Protein AF-A0A9W9PVZ8-F1 (afdb_monomer_lite)

Structure (mmCIF, N/CA/C/O backbone):
data_AF-A0A9W9PVZ8-F1
#
_entry.id   AF-A0A9W9PVZ8-F1
#
loop_
_atom_site.group_PDB
_atom_site.id
_atom_site.type_symbol
_atom_site.label_atom_id
_atom_site.label_alt_id
_atom_site.label_comp_id
_atom_site.label_asym_id
_atom_site.label_entity_id
_atom_site.label_seq_id
_atom_site.pdbx_PDB_ins_code
_atom_site.Cartn_x
_atom_site.Cartn_y
_atom_site.Cartn_z
_atom_site.occupancy
_atom_site.B_iso_or_equiv
_atom_site.auth_seq_id
_atom_site.auth_comp_id
_atom_site.auth_asym_id
_atom_site.auth_atom_id
_atom_site.pdbx_PDB_model_num
ATOM 1 N N . MET A 1 1 ? 0.966 20.798 -12.347 1.00 34.84 1 MET A N 1
ATOM 2 C CA . MET A 1 1 ? -0.236 19.953 -12.199 1.00 34.84 1 MET A CA 1
ATOM 3 C C . MET A 1 1 ? -0.273 19.001 -13.381 1.00 34.84 1 MET A C 1
ATOM 5 O O . MET A 1 1 ? -0.531 19.452 -14.487 1.00 34.84 1 MET A O 1
ATOM 9 N N . SER A 1 2 ? 0.099 17.735 -13.202 1.00 39.06 2 SER A N 1
ATOM 10 C CA . SER A 1 2 ? -0.026 16.726 -14.259 1.00 39.06 2 SER A CA 1
ATOM 11 C C . SER A 1 2 ? -1.496 16.311 -14.361 1.00 39.06 2 SER A C 1
ATOM 13 O O . SER A 1 2 ? -2.080 15.877 -13.370 1.00 39.06 2 SER A O 1
ATOM 15 N N . SER A 1 3 ? -2.125 16.485 -15.528 1.00 38.88 3 SER A N 1
ATOM 16 C CA . SER A 1 3 ? -3.499 16.024 -15.740 1.00 38.88 3 SER A CA 1
ATOM 17 C C . SER A 1 3 ? -3.505 14.497 -15.816 1.00 38.88 3 SER A C 1
ATOM 19 O O . SER A 1 3 ? -2.962 13.912 -16.756 1.00 38.88 3 SER A O 1
ATOM 21 N N . LEU A 1 4 ? -4.091 13.845 -14.815 1.00 46.81 4 LEU A N 1
ATOM 22 C CA . LEU A 1 4 ? -4.294 12.400 -14.827 1.00 46.81 4 LEU A CA 1
ATOM 23 C C . LEU A 1 4 ? -5.310 12.065 -15.925 1.00 46.81 4 LEU A C 1
ATOM 25 O O . LEU A 1 4 ? -6.434 12.564 -15.901 1.00 46.81 4 LEU A O 1
ATOM 29 N N . THR A 1 5 ? -4.908 11.244 -16.895 1.00 46.22 5 THR A N 1
ATOM 30 C CA . THR A 1 5 ? -5.809 10.742 -17.941 1.00 46.22 5 THR A CA 1
ATOM 31 C C . THR A 1 5 ? -6.263 9.344 -17.540 1.00 46.22 5 THR A C 1
ATOM 33 O O . THR A 1 5 ? -5.471 8.400 -17.532 1.00 46.22 5 THR A O 1
ATOM 36 N N . TYR A 1 6 ? -7.530 9.226 -17.158 1.00 54.19 6 TYR A N 1
ATOM 37 C CA . TYR A 1 6 ? -8.160 7.953 -16.823 1.00 54.19 6 TYR A CA 1
ATOM 38 C C . TYR A 1 6 ? -8.524 7.226 -18.122 1.00 54.19 6 TYR A C 1
ATOM 40 O O . TYR A 1 6 ? -9.206 7.802 -18.967 1.00 54.19 6 TYR A O 1
ATOM 48 N N . THR A 1 7 ? -8.062 5.984 -18.299 1.00 48.69 7 THR A N 1
ATOM 49 C CA . THR A 1 7 ? -8.467 5.151 -19.444 1.00 48.69 7 THR A CA 1
ATOM 50 C C . THR A 1 7 ? -9.590 4.220 -19.010 1.00 48.69 7 THR A C 1
ATOM 52 O O . THR A 1 7 ? -9.441 3.496 -18.026 1.00 48.69 7 THR A O 1
ATOM 55 N N . THR A 1 8 ? -10.714 4.266 -19.726 1.00 52.09 8 THR A N 1
ATOM 56 C CA . THR A 1 8 ? -11.879 3.383 -19.533 1.00 52.09 8 THR A CA 1
ATOM 57 C C . THR A 1 8 ? -11.931 2.255 -20.565 1.00 52.09 8 THR A C 1
ATOM 59 O O . THR A 1 8 ? -12.958 1.595 -20.682 1.00 52.09 8 THR A O 1
ATOM 62 N N . ASP A 1 9 ? -10.854 2.065 -21.332 1.00 46.78 9 ASP A N 1
ATOM 63 C CA . ASP A 1 9 ? -10.751 1.062 -22.391 1.00 46.78 9 ASP A CA 1
ATOM 64 C C . ASP A 1 9 ? -9.560 0.108 -22.140 1.00 46.78 9 ASP A C 1
ATOM 66 O O . ASP A 1 9 ? -8.423 0.590 -22.001 1.00 46.78 9 ASP A O 1
ATOM 70 N N . PRO A 1 10 ? -9.798 -1.219 -22.054 1.00 50.59 10 PRO A N 1
ATOM 71 C CA . PRO A 1 10 ? -11.117 -1.862 -22.025 1.00 50.59 10 PRO A CA 1
ATOM 72 C C . PRO A 1 10 ? -11.866 -1.575 -20.720 1.00 50.59 10 PRO A C 1
ATOM 74 O O . PRO A 1 10 ? -11.261 -1.329 -19.675 1.00 50.59 10 PRO A O 1
ATOM 77 N N . THR A 1 11 ? -13.199 -1.613 -20.786 1.00 49.38 11 THR A N 1
ATOM 78 C CA . THR A 1 11 ? -14.090 -1.466 -19.630 1.00 49.38 11 THR A CA 1
ATOM 79 C C . THR A 1 11 ? -13.679 -2.429 -18.516 1.00 49.38 11 THR A C 1
ATOM 81 O O . THR A 1 11 ? -13.800 -3.645 -18.650 1.00 49.38 11 THR A O 1
ATOM 84 N N . GLY A 1 12 ? -13.159 -1.876 -17.419 1.00 51.16 12 GLY A N 1
ATOM 85 C CA . GLY A 1 12 ? -12.747 -2.653 -16.257 1.00 51.16 12 GLY A CA 1
ATOM 86 C C . GLY A 1 12 ? -13.952 -3.193 -15.471 1.00 51.16 12 GLY A C 1
ATOM 87 O O . GLY A 1 12 ? -15.004 -2.549 -15.438 1.00 51.16 12 GLY A O 1
ATOM 88 N N . PRO A 1 13 ? -13.809 -4.338 -14.779 1.00 45.66 13 PRO A N 1
ATOM 89 C CA . PRO A 1 13 ? -14.894 -4.993 -14.035 1.00 45.66 13 PRO A CA 1
ATOM 90 C C . PRO A 1 13 ? -15.527 -4.136 -12.918 1.00 45.66 13 PRO A C 1
ATOM 92 O O . PRO A 1 13 ? -16.625 -4.439 -12.461 1.00 45.66 13 PRO A O 1
ATOM 95 N N . GLY A 1 14 ? -14.889 -3.037 -12.502 1.00 47.59 14 GLY A N 1
ATOM 96 C CA . GLY A 1 14 ? -15.384 -2.133 -11.456 1.00 47.59 14 GLY A CA 1
ATOM 97 C C . GLY A 1 14 ? -16.453 -1.113 -11.881 1.00 47.59 14 GLY A C 1
ATOM 98 O O . GLY A 1 14 ? -16.862 -0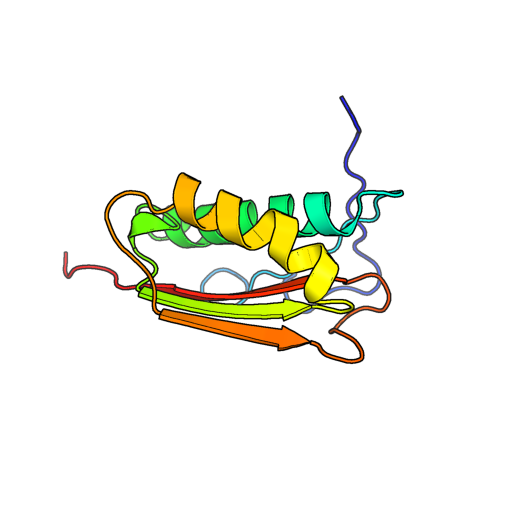.309 -11.047 1.00 47.59 14 GLY A O 1
ATOM 99 N N . GLN A 1 15 ? -16.906 -1.089 -13.142 1.00 47.38 15 GLN A N 1
ATOM 100 C CA . GLN A 1 15 ? -17.747 0.012 -13.647 1.00 47.38 15 GLN A CA 1
ATOM 101 C C . GLN A 1 15 ? -19.252 -0.092 -13.310 1.00 47.38 15 GLN A C 1
ATOM 103 O O . GLN A 1 15 ? -19.959 0.898 -13.480 1.00 47.38 15 GLN A O 1
ATOM 108 N N . GLN A 1 16 ? -19.755 -1.239 -12.825 1.00 40.31 16 GLN A N 1
ATOM 109 C CA . GLN A 1 16 ? -21.191 -1.415 -12.519 1.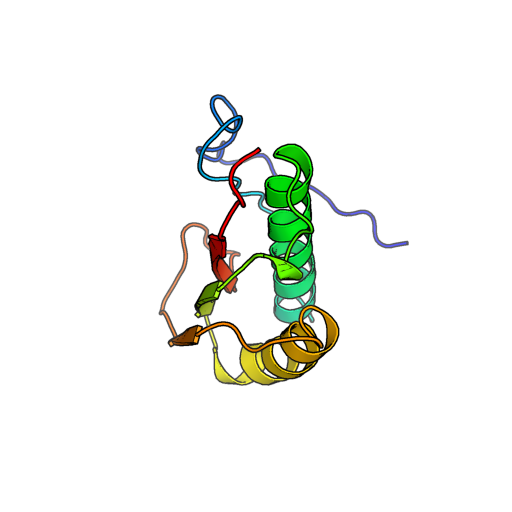00 40.31 16 GLN A CA 1
ATOM 110 C C . GLN A 1 16 ? -21.529 -1.912 -11.097 1.00 40.31 16 GLN A C 1
ATOM 112 O O . GLN A 1 16 ? -22.703 -1.900 -10.746 1.00 40.31 16 GLN A O 1
ATOM 117 N N . ALA A 1 17 ? -20.562 -2.312 -10.256 1.00 38.31 17 ALA A N 1
ATOM 118 C CA . ALA A 1 17 ? -20.881 -2.946 -8.963 1.00 38.31 17 ALA A CA 1
ATOM 119 C C . ALA A 1 17 ? -19.886 -2.676 -7.810 1.00 38.31 17 ALA A C 1
ATOM 121 O O . ALA A 1 17 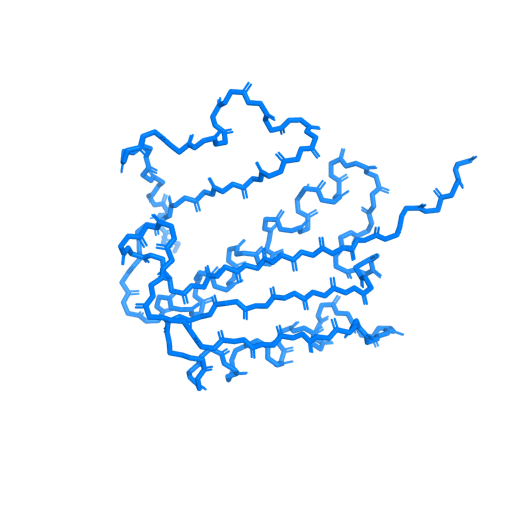? -19.677 -3.533 -6.957 1.00 38.31 17 ALA A O 1
ATOM 122 N N . SER A 1 18 ? -19.263 -1.496 -7.744 1.00 45.78 18 SER A N 1
ATOM 123 C CA . SER A 1 18 ? -18.295 -1.169 -6.678 1.00 45.78 18 SER A CA 1
ATOM 124 C C . SER A 1 18 ? -18.916 -0.363 -5.525 1.00 45.78 18 SER A C 1
ATOM 126 O O . SER A 1 18 ? -18.366 0.660 -5.118 1.00 45.78 18 SER A O 1
ATOM 128 N N . GLU A 1 19 ? -20.042 -0.810 -4.968 1.00 40.09 19 GLU A N 1
ATOM 129 C CA . GLU A 1 19 ? -20.480 -0.317 -3.648 1.00 40.09 19 GLU A CA 1
ATOM 130 C C . GLU A 1 19 ? -20.008 -1.211 -2.500 1.00 40.09 19 GLU A C 1
ATOM 132 O O . GLU A 1 19 ? -20.221 -0.861 -1.347 1.00 40.09 19 GLU A O 1
ATOM 137 N N . THR A 1 20 ? -19.373 -2.361 -2.768 1.00 40.50 20 THR A N 1
ATOM 138 C CA . THR A 1 20 ? -19.045 -3.282 -1.668 1.00 40.50 20 THR A CA 1
ATOM 139 C C . THR A 1 20 ? -17.723 -4.031 -1.817 1.00 40.50 20 THR A C 1
ATOM 141 O O . THR A 1 20 ? -17.012 -4.127 -0.824 1.00 40.50 20 THR A O 1
ATOM 144 N N . TYR A 1 21 ? -17.311 -4.502 -3.005 1.00 45.28 21 TYR A N 1
ATOM 145 C CA . TYR A 1 21 ? -16.050 -5.254 -3.135 1.00 45.28 21 TYR A CA 1
ATOM 146 C C . TYR A 1 21 ? -15.391 -5.046 -4.514 1.00 45.28 21 TYR A C 1
ATOM 148 O O . TYR A 1 21 ? -15.997 -5.323 -5.542 1.00 45.28 21 TYR A O 1
ATOM 156 N N . HIS A 1 22 ? -14.129 -4.592 -4.494 1.00 45.41 22 HIS A N 1
ATOM 157 C CA . HIS A 1 22 ? -13.195 -4.361 -5.613 1.00 45.41 22 HIS A CA 1
ATOM 158 C C . HIS A 1 22 ? -13.355 -3.056 -6.435 1.00 45.41 22 HIS A C 1
ATOM 160 O O . HIS A 1 22 ? -14.211 -2.932 -7.307 1.00 45.41 22 HIS A O 1
ATOM 166 N N . TYR A 1 23 ? -12.431 -2.105 -6.212 1.00 47.84 23 TYR A N 1
ATOM 167 C CA . TYR A 1 23 ? -12.231 -0.904 -7.037 1.00 47.84 23 TYR A CA 1
ATOM 168 C C . TYR A 1 23 ? -10.893 -1.004 -7.789 1.00 47.84 23 TYR A C 1
ATOM 170 O O . TYR A 1 23 ? -9.829 -0.903 -7.180 1.00 47.84 23 TYR A O 1
ATOM 178 N N . SER A 1 24 ? -10.937 -1.170 -9.115 1.00 47.44 24 SER A N 1
ATOM 179 C CA . SER A 1 24 ? -9.753 -1.166 -9.989 1.00 47.44 24 SER A CA 1
ATOM 180 C C . SER A 1 24 ? -9.845 -0.016 -10.998 1.00 47.44 24 SER A C 1
ATOM 182 O O . SER A 1 24 ? -10.709 -0.037 -11.876 1.00 47.44 24 SER A O 1
ATOM 184 N N . GLN A 1 25 ? -8.961 0.982 -10.903 1.00 52.50 25 GLN A N 1
ATOM 185 C CA . GLN A 1 25 ? -8.890 2.097 -11.856 1.00 52.50 25 GLN A CA 1
ATOM 186 C C . GLN A 1 25 ? -7.521 2.143 -12.545 1.00 52.50 25 GLN A C 1
ATOM 188 O O . GLN A 1 25 ? -6.491 2.249 -11.881 1.00 52.50 25 GLN A O 1
ATOM 193 N N . SER A 1 26 ? -7.512 2.104 -13.880 1.00 44.94 26 SER A N 1
ATOM 194 C CA . SER A 1 26 ? -6.308 2.219 -14.710 1.00 44.94 26 SER A CA 1
ATOM 195 C C . SER A 1 26 ? -6.018 3.665 -15.123 1.00 44.94 26 SER A C 1
ATOM 197 O O . SER A 1 26 ? -6.885 4.366 -15.649 1.00 44.94 26 SER A O 1
ATOM 199 N N . VAL A 1 27 ? -4.770 4.102 -14.940 1.00 50.12 27 VAL A N 1
ATOM 200 C CA . VAL A 1 27 ? -4.267 5.425 -15.352 1.00 50.12 27 VAL A CA 1
ATOM 201 C C . VAL A 1 27 ? -2.951 5.242 -16.113 1.00 50.12 27 VAL A C 1
ATOM 203 O O . VAL A 1 27 ? -2.102 4.451 -15.705 1.00 50.12 27 VAL A O 1
ATOM 206 N N . ILE A 1 28 ? -2.775 5.962 -17.225 1.00 45.66 28 ILE A N 1
ATOM 207 C CA . ILE A 1 28 ? -1.549 5.927 -18.044 1.00 45.66 28 ILE A CA 1
ATOM 208 C C . ILE A 1 28 ? -0.616 7.056 -17.589 1.00 45.66 28 ILE A C 1
ATOM 210 O O . ILE A 1 28 ? -1.012 8.218 -17.641 1.00 45.66 28 ILE A O 1
ATOM 214 N N . LEU A 1 29 ? 0.618 6.733 -17.177 1.00 46.78 29 LEU A N 1
ATOM 215 C CA . LEU A 1 29 ? 1.631 7.705 -16.730 1.00 46.78 29 LEU A CA 1
ATOM 216 C C . LEU A 1 29 ? 3.018 7.397 -17.350 1.00 46.78 29 LEU A C 1
ATOM 218 O O . LEU A 1 29 ? 3.289 6.227 -17.608 1.00 46.78 29 LEU A O 1
ATOM 222 N N . PRO A 1 30 ? 3.883 8.403 -17.612 1.00 41.31 30 PRO A N 1
ATOM 223 C CA . PRO A 1 30 ? 5.285 8.234 -18.041 1.00 41.31 30 PRO A CA 1
ATOM 224 C C . PRO A 1 30 ? 6.258 7.978 -16.860 1.00 41.31 30 PRO A C 1
ATOM 226 O O . PRO A 1 30 ? 5.840 8.031 -15.708 1.00 41.31 30 PRO A O 1
ATOM 229 N N . SER A 1 31 ? 7.539 7.667 -17.147 1.00 44.38 31 SER A N 1
ATOM 230 C CA . SER A 1 31 ? 8.618 7.212 -16.223 1.00 44.38 31 SER A CA 1
ATOM 231 C C . SER A 1 31 ? 8.562 7.748 -14.776 1.00 44.38 31 SER A C 1
ATOM 233 O O . SER A 1 31 ? 8.311 8.931 -14.565 1.00 44.38 31 SER A O 1
ATOM 235 N N . GLY A 1 32 ? 8.861 6.897 -13.781 1.00 60.38 32 GLY A N 1
ATOM 236 C CA . GLY A 1 32 ? 8.399 7.078 -12.388 1.00 60.38 32 GLY A CA 1
ATOM 237 C C . GLY A 1 32 ? 7.018 6.444 -12.140 1.00 60.38 32 GLY A C 1
ATOM 238 O O . GLY A 1 32 ? 6.394 6.650 -11.099 1.00 60.38 32 GLY A O 1
ATOM 239 N N . ILE A 1 33 ? 6.562 5.650 -13.116 1.00 72.50 33 ILE A N 1
ATOM 240 C CA . ILE A 1 33 ? 5.235 5.040 -13.222 1.00 72.50 33 ILE A CA 1
ATOM 241 C C . ILE A 1 33 ? 4.911 4.205 -11.990 1.00 72.50 33 ILE A C 1
ATOM 243 O O . ILE A 1 33 ? 3.816 4.340 -11.450 1.00 72.50 33 ILE A O 1
ATOM 247 N N . VAL A 1 34 ? 5.852 3.376 -11.520 1.00 85.50 34 VAL A N 1
ATOM 248 C CA . VAL A 1 34 ? 5.602 2.487 -10.379 1.00 85.50 34 VAL A CA 1
ATOM 249 C C . VAL A 1 34 ? 5.318 3.285 -9.110 1.00 85.50 34 VAL A C 1
ATOM 251 O O . VAL A 1 34 ? 4.338 2.999 -8.430 1.00 85.50 34 VAL A O 1
ATOM 254 N N . LYS A 1 35 ? 6.072 4.362 -8.840 1.00 90.81 35 LYS A N 1
ATOM 255 C CA . LYS A 1 35 ? 5.807 5.247 -7.699 1.00 90.81 35 LYS A CA 1
ATOM 256 C C . LYS A 1 35 ? 4.419 5.872 -7.806 1.00 90.81 35 LYS A C 1
ATOM 258 O O . LYS A 1 35 ? 3.679 5.868 -6.830 1.00 90.81 35 LYS A O 1
ATOM 263 N N . SER A 1 36 ? 4.045 6.394 -8.973 1.00 90.38 36 SER A N 1
ATOM 264 C CA . SER A 1 36 ? 2.727 7.014 -9.141 1.00 90.38 36 SER A CA 1
ATOM 265 C C . SER A 1 36 ? 1.573 6.009 -9.078 1.00 90.38 36 SER A C 1
ATOM 267 O O . SER A 1 36 ? 0.520 6.339 -8.537 1.00 90.38 36 SER A O 1
ATOM 269 N N . GLN A 1 37 ? 1.756 4.781 -9.572 1.00 92.25 37 GLN A N 1
ATOM 270 C CA . GLN A 1 37 ? 0.765 3.716 -9.412 1.00 92.25 37 GLN A CA 1
ATOM 271 C C . GLN A 1 37 ? 0.659 3.257 -7.953 1.00 92.25 37 GLN A C 1
ATOM 273 O O . GLN A 1 37 ? -0.454 3.076 -7.470 1.00 92.25 37 GLN A O 1
ATOM 278 N N . ILE A 1 38 ? 1.775 3.161 -7.219 1.00 94.31 38 ILE A N 1
ATOM 279 C CA . ILE A 1 38 ? 1.769 2.961 -5.759 1.00 94.31 38 ILE A CA 1
ATOM 280 C C . ILE A 1 38 ? 1.024 4.117 -5.087 1.00 94.31 38 ILE A C 1
ATOM 282 O O . ILE A 1 38 ? 0.226 3.905 -4.173 1.00 94.31 38 ILE A O 1
ATOM 286 N N . ASP A 1 39 ? 1.251 5.350 -5.550 1.00 93.94 39 ASP A N 1
ATOM 287 C CA . ASP A 1 39 ? 0.589 6.519 -4.997 1.00 93.94 39 ASP A CA 1
ATOM 288 C C . ASP A 1 39 ? -0.927 6.460 -5.131 1.00 93.94 39 ASP A C 1
ATOM 290 O O . ASP A 1 39 ? -1.641 6.663 -4.143 1.00 93.94 39 ASP A O 1
ATOM 294 N N . LEU A 1 40 ? -1.385 6.093 -6.321 1.00 92.38 40 LEU A N 1
ATOM 295 C CA . LEU A 1 40 ? -2.789 5.901 -6.633 1.00 92.38 40 LEU A CA 1
ATOM 296 C C . LEU A 1 40 ? -3.396 4.699 -5.893 1.00 92.38 40 LEU A C 1
ATOM 298 O O . LEU A 1 40 ? -4.480 4.826 -5.334 1.00 92.38 40 LEU A O 1
ATOM 302 N N . ALA A 1 41 ? -2.703 3.560 -5.834 1.00 94.56 41 ALA A N 1
ATOM 303 C CA . ALA A 1 41 ? -3.191 2.359 -5.157 1.00 94.56 41 ALA A CA 1
ATOM 304 C C . ALA A 1 41 ? -3.433 2.611 -3.659 1.00 94.56 41 ALA A C 1
ATOM 306 O O . ALA A 1 41 ? -4.492 2.267 -3.137 1.00 94.56 41 ALA A O 1
ATOM 307 N N . PHE A 1 42 ? -2.507 3.304 -2.984 1.00 95.62 42 PHE A N 1
ATOM 308 C CA . PHE A 1 42 ? -2.695 3.706 -1.587 1.00 95.62 42 PHE A CA 1
ATOM 309 C C . PHE A 1 42 ? -3.883 4.658 -1.405 1.00 95.62 42 PHE A C 1
ATOM 311 O O . PHE A 1 42 ? -4.658 4.477 -0.468 1.00 95.62 42 PHE A O 1
ATOM 318 N N . ALA A 1 43 ? -4.045 5.645 -2.291 1.00 94.50 43 ALA A N 1
ATOM 319 C CA . ALA A 1 43 ? -5.166 6.583 -2.225 1.00 94.50 43 ALA A CA 1
ATOM 320 C C . ALA A 1 43 ? -6.523 5.900 -2.481 1.00 94.50 43 ALA A C 1
ATOM 322 O O . ALA A 1 43 ? -7.522 6.262 -1.862 1.00 94.50 43 ALA A O 1
ATOM 323 N N . ASN A 1 44 ? -6.560 4.899 -3.364 1.00 93.25 44 ASN A N 1
ATOM 324 C CA . ASN A 1 44 ? -7.763 4.115 -3.637 1.00 93.25 44 ASN A CA 1
ATOM 325 C C . ASN A 1 44 ? -8.185 3.286 -2.419 1.00 93.25 44 ASN A C 1
ATOM 327 O O . ASN A 1 44 ? -9.371 3.263 -2.096 1.00 93.25 44 ASN A O 1
ATOM 331 N N . VAL A 1 45 ? -7.229 2.668 -1.715 1.00 94.94 45 VAL A N 1
ATOM 332 C CA . VAL A 1 45 ? -7.500 1.961 -0.452 1.00 94.94 45 VAL A CA 1
ATOM 333 C C . VAL A 1 45 ? -8.124 2.904 0.577 1.00 94.94 45 VAL A C 1
ATOM 335 O O . VAL A 1 45 ? -9.190 2.592 1.103 1.00 94.94 45 VAL A O 1
ATOM 338 N N . ASP A 1 46 ? -7.529 4.081 0.812 1.00 94.81 46 ASP A N 1
ATOM 339 C CA . ASP A 1 46 ? -8.113 5.069 1.731 1.00 94.81 46 ASP A CA 1
ATOM 340 C C . ASP A 1 46 ? -9.537 5.431 1.331 1.00 94.81 46 ASP A C 1
ATOM 342 O O . ASP A 1 46 ? -10.440 5.374 2.160 1.00 94.81 46 ASP A O 1
ATOM 346 N N . ARG A 1 47 ? -9.747 5.766 0.053 1.00 93.38 47 ARG A N 1
ATOM 347 C CA . ARG A 1 47 ? -11.049 6.197 -0.457 1.00 93.38 47 ARG A CA 1
ATOM 348 C C . ARG A 1 47 ? -12.133 5.144 -0.219 1.00 93.38 47 ARG A C 1
ATOM 350 O O . ARG A 1 47 ? -13.225 5.504 0.214 1.00 93.38 47 ARG A O 1
ATOM 357 N N . VAL A 1 48 ? -11.844 3.872 -0.500 1.00 91.38 48 VAL A N 1
ATOM 358 C CA . VAL A 1 48 ? -12.803 2.766 -0.333 1.00 91.38 48 VAL A CA 1
ATOM 359 C C . VAL A 1 48 ? -13.100 2.507 1.144 1.00 91.38 48 VAL A C 1
ATOM 361 O O . VAL A 1 48 ? -14.256 2.322 1.517 1.00 91.38 48 VAL A O 1
ATOM 364 N N . LEU A 1 49 ? -12.085 2.514 2.007 1.00 93.38 49 LEU A N 1
ATOM 365 C CA . LEU A 1 49 ? -12.288 2.288 3.440 1.00 93.38 49 LEU A CA 1
ATOM 366 C C . LEU A 1 49 ? -13.047 3.460 4.085 1.00 93.38 49 LEU A C 1
ATOM 368 O O . LEU A 1 49 ? -14.004 3.255 4.834 1.00 93.38 49 LEU A O 1
ATOM 372 N N . GLN A 1 50 ? -12.690 4.694 3.728 1.00 93.94 50 GLN A N 1
ATOM 373 C CA . GLN A 1 50 ? -13.351 5.904 4.219 1.00 93.94 50 GLN A CA 1
ATOM 374 C C . GLN A 1 50 ? -14.810 6.003 3.766 1.00 93.94 50 GLN A C 1
ATOM 376 O O . GLN A 1 50 ? -15.653 6.433 4.553 1.00 93.94 50 GLN A O 1
ATOM 381 N N . SER A 1 51 ? -15.152 5.548 2.552 1.00 92.81 51 SER A N 1
ATOM 382 C CA . SER A 1 51 ? -16.554 5.521 2.104 1.00 92.81 51 SER A CA 1
ATOM 383 C C . SER A 1 51 ? -17.436 4.581 2.935 1.00 92.81 51 SER A C 1
ATOM 385 O O . SER A 1 51 ? -18.656 4.701 2.890 1.00 92.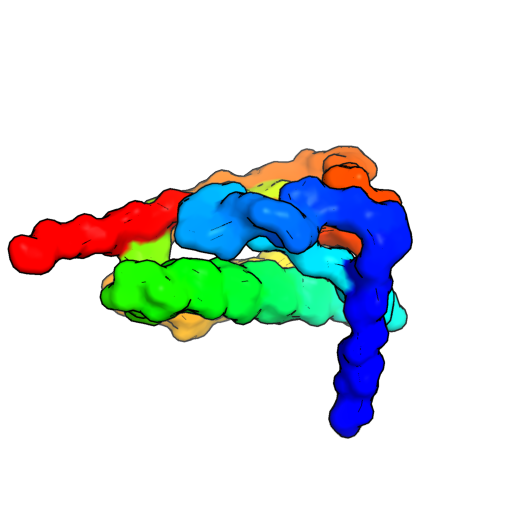81 51 SER A O 1
ATOM 387 N N . HIS A 1 52 ? -16.832 3.684 3.720 1.00 90.25 52 HIS A N 1
ATOM 388 C CA . HIS A 1 52 ? -17.512 2.754 4.624 1.00 90.25 52 HIS A CA 1
ATOM 389 C C . HIS A 1 52 ? -17.366 3.135 6.109 1.00 90.25 52 HIS A C 1
ATOM 391 O O . HIS A 1 52 ? -17.770 2.372 6.987 1.00 90.25 52 HIS A O 1
ATOM 397 N N . GLY A 1 53 ? -16.834 4.327 6.408 1.00 92.19 53 GLY A N 1
ATOM 398 C CA . GLY A 1 53 ? -16.704 4.848 7.773 1.00 92.19 53 GLY A CA 1
ATOM 399 C C . GLY A 1 53 ? -15.459 4.382 8.533 1.00 92.19 53 GLY A C 1
ATOM 400 O O . GLY A 1 53 ? -15.402 4.565 9.747 1.00 92.19 53 GLY A O 1
ATOM 401 N N . LEU A 1 54 ? -14.478 3.793 7.845 1.00 94.44 54 LEU A N 1
ATOM 402 C CA . LEU A 1 54 ? -13.175 3.450 8.415 1.00 94.44 54 LEU A CA 1
ATOM 403 C C . LEU A 1 54 ? -12.186 4.623 8.265 1.00 94.44 54 LEU A C 1
ATOM 405 O O . LEU A 1 54 ? -12.391 5.551 7.482 1.00 94.44 54 LEU A O 1
ATOM 409 N N . ARG A 1 55 ? -11.072 4.567 8.993 1.00 94.25 55 ARG A N 1
ATOM 410 C CA . ARG A 1 55 ? -10.000 5.578 9.033 1.00 94.25 55 ARG A CA 1
ATOM 411 C C . ARG A 1 55 ? -8.991 5.458 7.884 1.00 94.25 55 ARG A C 1
ATOM 413 O O . ARG A 1 55 ? -7.987 6.162 7.873 1.00 94.25 55 ARG A O 1
ATOM 420 N N . GLY A 1 56 ? -9.242 4.585 6.908 1.00 94.69 56 GLY A N 1
ATOM 421 C CA . GLY A 1 56 ? -8.302 4.302 5.822 1.00 94.69 56 GLY A CA 1
ATOM 422 C C . GLY A 1 56 ? -7.255 3.265 6.226 1.00 94.69 56 GLY A C 1
ATOM 423 O O . GLY A 1 56 ? -7.573 2.297 6.919 1.00 94.69 56 GLY A O 1
ATOM 424 N N . TRP A 1 57 ? -6.003 3.473 5.810 1.00 95.62 57 TRP A N 1
ATOM 425 C CA . TRP A 1 57 ? -4.885 2.558 6.101 1.00 95.62 57 TRP A CA 1
ATOM 426 C C . TRP A 1 57 ? -4.684 2.233 7.591 1.00 95.62 57 TRP A C 1
ATOM 428 O O . TRP A 1 57 ? -4.166 1.164 7.907 1.00 95.62 57 TRP A O 1
ATOM 438 N N . GLU A 1 58 ? -5.114 3.098 8.514 1.00 94.31 58 GLU A N 1
ATOM 439 C CA . GLU A 1 58 ? -5.038 2.828 9.957 1.00 94.31 58 GLU A CA 1
ATOM 440 C C . GLU A 1 58 ? -5.830 1.590 10.399 1.00 94.31 58 GLU A C 1
ATOM 442 O O . GLU A 1 58 ? -5.440 0.944 11.371 1.00 94.31 58 GLU A O 1
ATOM 447 N N . ASP A 1 59 ? -6.909 1.239 9.698 1.00 94.81 59 ASP A N 1
ATOM 448 C CA . ASP A 1 59 ? -7.750 0.085 10.043 1.00 94.81 59 ASP A CA 1
ATOM 449 C C . ASP A 1 59 ? -7.357 -1.199 9.287 1.00 94.81 59 ASP A C 1
ATOM 451 O O . ASP A 1 59 ? -7.921 -2.265 9.538 1.00 94.81 59 ASP A O 1
ATOM 455 N N . VAL A 1 60 ? -6.379 -1.129 8.376 1.00 96.25 60 VAL A N 1
ATOM 456 C CA . VAL A 1 60 ? -5.849 -2.285 7.633 1.00 96.25 60 VAL A CA 1
ATOM 457 C C . VAL A 1 60 ? -4.946 -3.104 8.541 1.00 96.25 60 VAL A C 1
ATOM 459 O O . VAL A 1 60 ? -3.959 -2.566 9.014 1.00 96.25 60 VAL A O 1
ATOM 462 N N . TYR A 1 61 ? -5.203 -4.398 8.743 1.00 94.56 61 TYR A N 1
ATOM 463 C CA . TYR A 1 61 ? -4.349 -5.269 9.573 1.00 94.56 61 TYR A CA 1
ATOM 464 C C . TYR A 1 61 ? -3.519 -6.274 8.759 1.00 94.56 61 TYR A C 1
ATOM 466 O O . TYR A 1 61 ? -2.532 -6.816 9.265 1.00 94.56 61 TYR A O 1
ATOM 474 N N . LEU A 1 62 ? -3.881 -6.503 7.496 1.00 95.44 62 LEU A N 1
ATOM 475 C CA . LEU A 1 62 ? -3.145 -7.348 6.561 1.00 95.44 62 LEU A CA 1
ATOM 476 C C . LEU A 1 62 ? -3.174 -6.718 5.171 1.00 95.44 62 LEU A C 1
ATOM 478 O O . LEU A 1 62 ? -4.205 -6.211 4.733 1.00 95.44 62 LEU A O 1
ATOM 482 N N . TRP A 1 63 ? -2.052 -6.778 4.459 1.00 96.38 63 TRP A N 1
ATOM 483 C CA . TRP A 1 63 ? -2.003 -6.385 3.055 1.00 96.38 63 TRP A CA 1
ATOM 484 C C . TRP A 1 63 ? -1.058 -7.251 2.225 1.00 96.38 63 TRP A C 1
ATOM 486 O O . TRP A 1 63 ? -0.080 -7.831 2.717 1.00 96.38 63 TRP A O 1
ATOM 496 N N . ARG A 1 64 ? -1.370 -7.330 0.933 1.00 98.00 64 ARG A N 1
ATOM 497 C CA . ARG A 1 64 ? -0.601 -8.045 -0.083 1.00 98.00 64 ARG A CA 1
ATOM 498 C C . ARG A 1 64 ? -0.250 -7.070 -1.200 1.00 98.00 64 ARG A C 1
ATOM 500 O O . ARG A 1 64 ? -1.087 -6.268 -1.611 1.00 98.00 64 ARG A O 1
ATOM 507 N N . SER A 1 65 ? 0.987 -7.134 -1.682 1.00 94.88 65 SER A N 1
ATOM 508 C CA . SER A 1 65 ? 1.443 -6.338 -2.823 1.00 94.88 65 SER A CA 1
ATOM 509 C C . SER A 1 65 ? 2.022 -7.235 -3.908 1.00 94.88 65 SER A C 1
ATOM 511 O O . SER A 1 65 ? 2.977 -7.976 -3.653 1.00 94.88 65 SER A O 1
ATOM 513 N N . TYR A 1 66 ? 1.489 -7.113 -5.118 1.00 96.94 66 TYR A N 1
ATOM 514 C CA . TYR A 1 66 ? 1.931 -7.837 -6.305 1.00 96.94 66 TYR A CA 1
ATOM 515 C C . TYR A 1 66 ? 2.538 -6.836 -7.281 1.00 96.94 66 TYR A C 1
ATOM 517 O O . TYR A 1 66 ? 1.830 -5.947 -7.746 1.00 96.94 66 TYR A O 1
ATOM 525 N N . ALA A 1 67 ? 3.832 -6.948 -7.580 1.00 93.50 67 ALA A N 1
ATOM 526 C CA . ALA A 1 67 ? 4.513 -5.992 -8.454 1.00 93.50 67 ALA A CA 1
ATOM 527 C C . ALA A 1 67 ? 5.217 -6.670 -9.627 1.00 93.50 67 ALA A C 1
ATOM 529 O O . ALA A 1 67 ? 5.837 -7.722 -9.466 1.00 93.50 67 ALA A O 1
ATOM 530 N N . VAL A 1 68 ? 5.192 -6.017 -10.787 1.00 93.50 68 VAL A N 1
ATOM 531 C CA . VAL A 1 68 ? 6.104 -6.327 -11.892 1.00 93.50 68 VAL A CA 1
ATOM 532 C C . VAL A 1 68 ? 7.392 -5.549 -11.626 1.00 93.50 68 VAL A C 1
ATOM 534 O O . VAL A 1 68 ? 7.454 -4.349 -11.874 1.00 93.50 68 VAL A O 1
ATOM 537 N N . GLY A 1 69 ? 8.397 -6.219 -11.053 1.00 88.81 69 GLY A N 1
ATOM 538 C CA . GLY A 1 69 ? 9.632 -5.571 -10.584 1.00 88.81 69 GLY A CA 1
ATOM 539 C C . GLY A 1 69 ? 9.558 -5.115 -9.123 1.00 88.81 69 GLY A C 1
ATOM 540 O O . GLY A 1 69 ? 9.606 -3.923 -8.822 1.00 88.81 69 GLY A O 1
ATOM 541 N N . MET A 1 70 ? 9.446 -6.073 -8.195 1.00 88.75 70 MET A N 1
ATOM 542 C CA . MET A 1 70 ? 9.288 -5.781 -6.763 1.00 88.75 70 MET A CA 1
ATOM 543 C C . MET A 1 70 ? 10.466 -5.004 -6.151 1.00 88.75 70 MET A C 1
ATOM 545 O O . MET A 1 70 ? 10.231 -4.150 -5.305 1.00 88.75 70 MET A O 1
ATOM 549 N N . ASP A 1 71 ? 11.709 -5.218 -6.589 1.00 83.69 71 ASP A N 1
ATOM 550 C CA . ASP A 1 71 ? 12.880 -4.539 -6.003 1.00 83.69 71 ASP A CA 1
ATOM 551 C C . ASP A 1 71 ? 12.803 -3.007 -6.116 1.00 83.69 71 ASP A C 1
ATOM 553 O O . ASP A 1 71 ? 13.132 -2.292 -5.168 1.00 83.69 71 ASP A O 1
ATOM 557 N N . GLU A 1 72 ? 12.317 -2.492 -7.250 1.00 86.25 72 GLU A N 1
ATOM 558 C CA . GLU A 1 72 ? 12.074 -1.059 -7.441 1.00 86.25 72 GLU A CA 1
ATOM 559 C C . GLU A 1 72 ? 10.863 -0.600 -6.617 1.00 86.25 72 GLU A C 1
ATOM 561 O O . GLU A 1 72 ? 10.931 0.405 -5.906 1.00 86.25 72 GLU A O 1
ATOM 566 N N . ALA A 1 73 ? 9.767 -1.367 -6.639 1.00 90.94 73 ALA A N 1
ATOM 567 C CA . ALA A 1 73 ? 8.560 -1.048 -5.878 1.00 90.94 73 ALA A CA 1
ATOM 568 C C . ALA A 1 73 ? 8.830 -0.955 -4.363 1.00 90.94 73 ALA A C 1
ATOM 570 O O . ALA A 1 73 ? 8.318 -0.050 -3.699 1.00 90.94 73 ALA A O 1
ATOM 571 N N . MET A 1 74 ? 9.679 -1.831 -3.816 1.00 88.44 74 MET A N 1
ATOM 572 C CA . MET A 1 74 ? 10.046 -1.871 -2.396 1.00 88.44 74 MET A CA 1
ATOM 573 C C . MET A 1 74 ? 10.645 -0.553 -1.896 1.00 88.44 74 MET A C 1
ATOM 575 O O . MET A 1 74 ? 10.359 -0.149 -0.764 1.00 88.44 74 MET A O 1
ATOM 579 N N . GLN A 1 75 ? 11.412 0.150 -2.736 1.00 88.62 75 GLN A N 1
ATOM 580 C CA . GLN A 1 75 ? 12.009 1.448 -2.390 1.00 88.62 75 GLN A CA 1
ATOM 581 C C . GLN A 1 75 ? 10.947 2.513 -2.085 1.00 88.62 75 GLN A C 1
ATOM 583 O O . GLN A 1 75 ? 11.201 3.439 -1.316 1.00 88.62 75 GLN A O 1
ATOM 588 N N . TYR A 1 76 ? 9.745 2.358 -2.644 1.00 93.88 76 TYR A N 1
ATOM 589 C CA . TYR A 1 76 ? 8.619 3.267 -2.450 1.00 93.88 76 TYR A CA 1
ATOM 590 C C . TYR A 1 76 ? 7.587 2.723 -1.454 1.00 93.88 76 TYR A C 1
ATOM 592 O O . TYR A 1 76 ? 7.060 3.490 -0.651 1.00 93.88 76 TYR A O 1
ATOM 600 N N . LEU A 1 77 ? 7.318 1.413 -1.457 1.00 93.81 77 LEU A N 1
ATOM 601 C CA . LEU A 1 77 ? 6.318 0.778 -0.587 1.00 93.81 77 LEU A CA 1
ATOM 602 C C . LEU A 1 77 ? 6.691 0.876 0.899 1.00 93.81 77 LEU A C 1
ATOM 604 O O . LEU A 1 77 ? 5.856 1.260 1.718 1.00 93.81 77 LEU A O 1
ATOM 608 N N . VAL A 1 78 ? 7.949 0.579 1.249 1.00 91.25 78 VAL A N 1
ATOM 609 C CA . VAL A 1 78 ? 8.424 0.560 2.644 1.00 91.25 78 VAL A CA 1
ATOM 610 C C . VAL A 1 78 ? 8.300 1.921 3.343 1.00 91.25 78 VAL A C 1
ATOM 612 O O . VAL A 1 78 ? 7.720 1.964 4.432 1.00 91.25 78 VAL A O 1
ATOM 615 N N . PRO A 1 79 ? 8.834 3.037 2.804 1.00 93.25 79 PRO A N 1
ATOM 616 C CA . PRO A 1 79 ? 8.659 4.333 3.455 1.00 93.25 79 PRO A CA 1
ATOM 617 C C . PRO A 1 79 ? 7.186 4.744 3.486 1.00 93.25 79 PRO A C 1
ATOM 619 O O . PRO A 1 79 ? 6.732 5.304 4.482 1.00 93.25 79 PRO A O 1
ATOM 622 N N . LYS A 1 80 ? 6.419 4.404 2.446 1.00 94.38 80 LYS A N 1
ATOM 623 C CA . LYS A 1 80 ? 5.032 4.829 2.341 1.00 94.38 80 LYS A CA 1
ATOM 624 C C . LYS A 1 80 ? 4.107 4.171 3.360 1.00 94.38 80 LYS A C 1
ATOM 626 O O . LYS A 1 80 ? 3.314 4.868 3.985 1.00 94.38 80 LYS A O 1
ATOM 631 N N . ILE A 1 81 ? 4.221 2.860 3.580 1.00 92.94 81 ILE A N 1
ATOM 632 C CA . ILE A 1 81 ? 3.406 2.191 4.605 1.00 92.94 81 ILE A CA 1
ATOM 633 C C . ILE A 1 81 ? 3.767 2.672 6.018 1.00 92.94 81 ILE A C 1
ATOM 635 O O . ILE A 1 81 ? 2.883 2.824 6.854 1.00 92.94 81 ILE A O 1
ATOM 639 N N . ARG A 1 82 ? 5.046 2.993 6.269 1.00 90.25 82 ARG A N 1
ATOM 640 C CA . ARG A 1 82 ? 5.496 3.572 7.548 1.00 90.25 82 ARG A CA 1
ATOM 641 C C . ARG A 1 82 ? 4.892 4.950 7.809 1.00 90.25 82 ARG A C 1
ATOM 643 O O . ARG A 1 82 ? 4.546 5.244 8.946 1.00 90.25 82 ARG A O 1
ATOM 650 N N . GLU A 1 83 ? 4.779 5.779 6.773 1.00 92.19 83 GLU A N 1
ATOM 651 C CA . GLU A 1 83 ? 4.129 7.091 6.861 1.00 92.19 83 GLU A CA 1
ATOM 652 C C . GLU A 1 83 ? 2.616 6.957 7.075 1.00 92.19 83 GLU A C 1
ATOM 654 O O . GLU A 1 83 ? 2.038 7.686 7.875 1.00 92.19 83 GLU A O 1
ATOM 659 N N . ARG A 1 84 ? 1.971 6.018 6.371 1.00 90.25 84 ARG A N 1
ATOM 660 C CA . ARG A 1 84 ? 0.509 5.861 6.387 1.00 90.25 84 ARG A CA 1
ATOM 661 C C . ARG A 1 84 ? -0.040 5.128 7.601 1.00 90.25 84 ARG A C 1
ATOM 663 O O . ARG A 1 84 ? -1.178 5.384 7.974 1.00 90.25 84 ARG A O 1
ATOM 670 N N . VAL A 1 85 ? 0.746 4.250 8.217 1.00 91.44 85 VAL A N 1
ATOM 671 C CA . VAL A 1 85 ? 0.340 3.488 9.403 1.00 91.44 85 VAL A CA 1
ATOM 672 C C . VAL A 1 85 ? 1.408 3.638 10.492 1.00 91.44 85 VAL A C 1
ATOM 674 O O . VAL A 1 85 ? 2.147 2.699 10.776 1.00 91.44 85 VAL A O 1
ATOM 677 N N . PRO A 1 86 ? 1.544 4.826 11.110 1.00 90.00 86 PRO A N 1
ATOM 678 C CA . PRO A 1 86 ? 2.588 5.060 12.109 1.00 90.00 86 PRO A CA 1
ATOM 679 C C . PRO A 1 86 ? 2.293 4.368 13.449 1.00 90.00 86 PRO A C 1
ATOM 681 O O . PRO A 1 86 ? 3.213 4.059 14.204 1.00 90.00 86 PRO A O 1
ATOM 684 N N . ALA A 1 87 ? 1.013 4.135 13.757 1.00 89.25 87 ALA A N 1
ATOM 685 C CA . ALA A 1 87 ? 0.563 3.638 15.056 1.00 89.25 87 ALA A CA 1
ATOM 686 C C . ALA A 1 87 ? 0.634 2.108 15.204 1.00 89.25 87 ALA A C 1
ATOM 688 O O . ALA A 1 87 ? 0.632 1.605 16.327 1.00 89.25 87 ALA A O 1
ATOM 689 N N . HIS A 1 88 ? 0.693 1.353 14.101 1.00 89.94 88 HIS A N 1
ATOM 690 C CA . HIS A 1 88 ? 0.786 -0.109 14.138 1.00 89.94 88 HIS A CA 1
ATOM 691 C C . HIS A 1 88 ? 1.500 -0.669 12.897 1.00 89.94 88 HIS A C 1
ATOM 693 O O . HIS A 1 88 ? 2.060 0.087 12.108 1.00 89.94 88 HIS A O 1
ATOM 699 N N . ARG A 1 89 ? 1.581 -1.998 12.761 1.00 87.31 89 ARG A N 1
ATOM 700 C CA . ARG A 1 89 ? 2.256 -2.658 11.633 1.00 87.31 89 ARG A CA 1
ATOM 701 C C . ARG A 1 89 ? 1.366 -3.763 11.062 1.00 87.31 89 ARG A C 1
ATOM 703 O O . ARG A 1 89 ? 1.334 -4.846 11.649 1.00 87.31 89 ARG A O 1
ATOM 710 N N . PRO A 1 90 ? 0.693 -3.521 9.925 1.00 93.44 90 PRO A N 1
ATOM 711 C CA . PRO A 1 90 ? -0.060 -4.558 9.239 1.00 93.44 90 PRO A CA 1
ATOM 712 C C . PRO A 1 90 ? 0.865 -5.704 8.812 1.00 93.44 90 PRO A C 1
ATOM 714 O O . PRO A 1 90 ? 2.013 -5.473 8.412 1.00 93.44 90 PRO A O 1
ATOM 717 N N . VAL A 1 91 ? 0.359 -6.937 8.846 1.00 96.06 91 VAL A N 1
ATOM 718 C CA . VAL A 1 91 ? 1.061 -8.086 8.256 1.00 96.06 91 VAL A CA 1
ATOM 719 C C . VAL A 1 91 ? 1.183 -7.858 6.751 1.00 96.06 91 VAL A C 1
ATOM 721 O O . VAL A 1 91 ? 0.203 -7.499 6.101 1.00 96.06 91 VAL A O 1
ATOM 724 N N . TRP A 1 92 ? 2.375 -8.066 6.190 1.00 95.38 92 TRP A N 1
ATOM 725 C CA . TRP A 1 92 ? 2.653 -7.786 4.783 1.00 95.38 92 TRP A CA 1
ATOM 726 C C . TRP A 1 92 ? 3.219 -9.001 4.055 1.00 95.38 92 TRP A C 1
ATOM 728 O O . TRP A 1 92 ? 4.226 -9.568 4.477 1.00 95.38 92 TRP A O 1
ATOM 738 N N . THR A 1 93 ? 2.600 -9.365 2.930 1.00 93.06 93 THR A N 1
ATOM 739 C CA . THR A 1 93 ? 3.196 -10.256 1.923 1.00 93.06 93 THR A CA 1
ATOM 740 C C . THR A 1 93 ? 3.492 -9.473 0.645 1.00 93.06 93 THR A C 1
ATOM 742 O O . THR A 1 93 ? 2.607 -8.814 0.102 1.00 93.06 93 THR A O 1
ATOM 745 N N . ALA A 1 94 ? 4.720 -9.571 0.136 1.00 91.50 94 ALA A N 1
ATOM 746 C CA . ALA A 1 94 ? 5.143 -8.921 -1.102 1.00 91.50 94 ALA A CA 1
ATOM 747 C C . ALA A 1 94 ? 5.633 -9.962 -2.112 1.00 91.50 94 ALA A C 1
ATOM 749 O O . ALA A 1 94 ? 6.539 -10.736 -1.806 1.00 91.50 94 ALA A O 1
ATOM 750 N N . LEU A 1 95 ? 5.047 -9.979 -3.312 1.00 92.38 95 LEU A N 1
ATOM 751 C CA . LEU A 1 95 ? 5.387 -10.922 -4.378 1.00 92.38 95 LEU A CA 1
ATOM 752 C C . LEU A 1 95 ? 5.746 -10.186 -5.670 1.00 92.38 95 LEU A C 1
ATOM 754 O O . LEU A 1 95 ? 5.024 -9.295 -6.118 1.00 92.38 95 LEU A O 1
ATOM 758 N N . SER A 1 96 ? 6.846 -10.603 -6.296 1.00 92.25 96 SER A N 1
ATOM 759 C CA . SER A 1 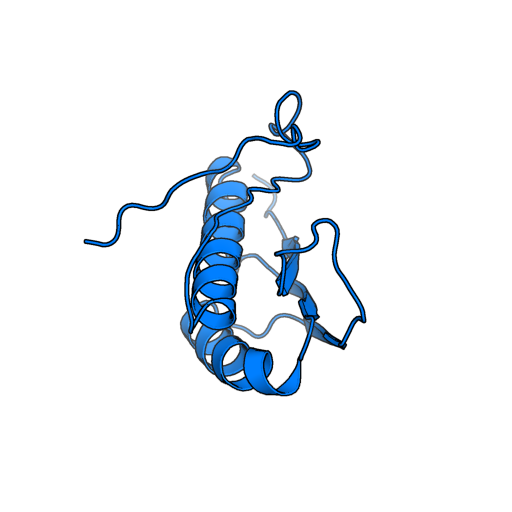96 ? 7.128 -10.248 -7.687 1.00 92.25 96 SER A CA 1
ATOM 760 C C . SER A 1 96 ? 6.333 -11.175 -8.604 1.00 92.25 96 SER A C 1
ATOM 762 O O . SER A 1 96 ? 6.366 -12.395 -8.424 1.00 92.25 96 SER A O 1
ATOM 764 N N . VAL A 1 97 ? 5.614 -10.614 -9.572 1.00 93.50 97 VAL A N 1
ATOM 765 C CA . VAL A 1 97 ? 4.770 -11.359 -10.518 1.00 93.50 97 VAL A CA 1
ATOM 766 C C . VAL A 1 97 ? 5.136 -11.004 -11.961 1.00 93.50 97 VAL A C 1
ATOM 768 O O . VAL A 1 97 ? 5.578 -9.885 -12.221 1.00 93.50 97 VAL A O 1
ATOM 771 N N . PRO A 1 98 ? 4.957 -11.922 -12.930 1.00 90.38 98 PRO A N 1
ATOM 772 C CA . PRO A 1 98 ? 5.345 -11.666 -14.318 1.00 90.38 98 PRO A CA 1
ATOM 773 C C . PRO A 1 98 ? 4.421 -10.672 -15.039 1.00 90.38 98 PRO A C 1
ATOM 775 O O . PRO A 1 98 ? 4.828 -10.081 -16.035 1.00 90.38 98 PRO A O 1
ATOM 778 N N . ARG A 1 99 ? 3.171 -10.513 -14.577 1.00 91.38 99 ARG A N 1
ATOM 779 C CA . ARG A 1 99 ? 2.171 -9.572 -15.109 1.00 91.38 99 ARG A CA 1
ATOM 780 C C . ARG A 1 99 ? 1.003 -9.403 -14.135 1.00 91.38 99 ARG A C 1
ATOM 782 O O . ARG A 1 99 ? 0.803 -10.251 -13.269 1.00 91.38 99 ARG A O 1
ATOM 789 N N . LEU A 1 100 ? 0.212 -8.352 -14.339 1.00 90.88 100 LEU A N 1
ATOM 790 C CA . LEU A 1 100 ? -1.029 -8.060 -13.613 1.00 90.88 100 LEU A CA 1
ATOM 791 C C . LEU A 1 100 ? -2.241 -8.068 -14.565 1.00 90.88 100 LEU A C 1
ATOM 793 O O . LEU A 1 100 ? -2.120 -8.463 -15.732 1.00 90.88 100 LEU A O 1
ATOM 797 N N . GLY A 1 101 ? -3.413 -7.660 -14.064 1.00 82.62 101 GLY A N 1
ATOM 798 C CA . GLY A 1 101 ? -4.676 -7.685 -14.812 1.00 82.62 101 GLY A CA 1
ATOM 799 C C . GLY A 1 101 ? -4.651 -6.906 -16.134 1.00 82.62 101 GLY A C 1
ATOM 800 O O . GLY A 1 101 ? -5.277 -7.329 -17.103 1.00 82.62 101 GLY A O 1
ATOM 801 N N . LEU A 1 102 ? -3.874 -5.821 -16.213 1.00 83.44 102 LEU A N 1
ATOM 802 C CA . LEU A 1 102 ? -3.674 -5.031 -17.432 1.00 83.44 102 LEU A CA 1
ATOM 803 C C . LEU A 1 102 ? -2.187 -4.917 -17.775 1.00 83.44 102 LEU A C 1
ATOM 805 O O . LEU A 1 102 ? -1.341 -4.839 -16.889 1.00 83.44 102 LEU A O 1
ATOM 809 N N . GLU A 1 103 ? -1.872 -4.827 -19.069 1.00 82.25 103 GLU A N 1
ATOM 810 C CA . GLU A 1 103 ? -0.490 -4.776 -19.579 1.00 82.25 103 GLU A CA 1
ATOM 811 C C . GLU A 1 103 ? 0.342 -3.632 -18.974 1.00 82.25 103 GLU A C 1
ATOM 813 O O . GLU A 1 103 ? 1.536 -3.786 -18.746 1.00 82.25 103 GLU A O 1
ATOM 818 N N . LYS A 1 104 ? -0.293 -2.493 -18.673 1.00 85.19 104 LYS A N 1
ATOM 819 C CA . LYS A 1 104 ? 0.372 -1.303 -18.113 1.00 85.19 104 LYS A CA 1
ATOM 820 C C . LYS A 1 104 ? 0.381 -1.255 -16.579 1.00 85.19 104 LYS A C 1
ATOM 822 O O . LYS A 1 104 ? 0.897 -0.288 -16.017 1.00 85.19 104 LYS A O 1
ATOM 827 N N . MET A 1 105 ? -0.213 -2.233 -15.892 1.00 87.38 105 MET A N 1
ATOM 828 C CA . MET A 1 105 ? -0.189 -2.291 -14.428 1.00 87.38 105 MET A CA 1
ATOM 829 C C . MET A 1 105 ? 1.157 -2.829 -13.942 1.00 87.38 105 MET A C 1
ATOM 831 O O . MET A 1 105 ? 1.613 -3.881 -14.383 1.00 87.38 105 MET A O 1
ATOM 835 N N . LEU A 1 106 ? 1.768 -2.108 -13.005 1.00 93.50 106 LEU A N 1
ATOM 836 C CA . LEU A 1 106 ? 3.054 -2.442 -12.389 1.00 93.50 106 LEU A CA 1
ATOM 837 C C . LEU A 1 106 ? 2.916 -2.837 -10.918 1.00 93.50 106 LEU A C 1
ATOM 839 O O . LEU A 1 106 ? 3.825 -3.453 -10.371 1.00 93.50 106 LEU A O 1
ATOM 843 N N . ILE A 1 107 ? 1.799 -2.487 -10.278 1.00 94.81 107 ILE A N 1
ATOM 844 C CA . ILE A 1 107 ? 1.507 -2.808 -8.883 1.00 94.81 107 ILE A CA 1
ATOM 845 C C . ILE A 1 107 ? 0.010 -3.068 -8.702 1.00 94.81 107 ILE A C 1
ATOM 847 O O . ILE A 1 107 ? -0.831 -2.363 -9.262 1.00 94.81 107 ILE A O 1
ATOM 851 N N . GLU A 1 108 ? -0.307 -4.053 -7.876 1.00 95.94 108 GLU A N 1
ATOM 852 C CA . GLU A 1 108 ? -1.640 -4.303 -7.343 1.00 95.94 108 GLU A CA 1
ATOM 853 C C . GLU A 1 108 ? -1.544 -4.473 -5.824 1.00 95.94 108 GLU A C 1
ATOM 855 O O . GLU A 1 108 ? -0.605 -5.095 -5.317 1.00 95.94 108 GLU A O 1
ATOM 860 N N . ILE A 1 109 ? -2.485 -3.863 -5.101 1.00 96.25 109 ILE A N 1
ATOM 861 C CA . ILE A 1 109 ? -2.546 -3.874 -3.639 1.00 96.25 109 ILE A CA 1
ATOM 862 C C . ILE A 1 109 ? -3.902 -4.419 -3.212 1.00 96.25 109 ILE A C 1
ATOM 864 O O . ILE A 1 109 ? -4.943 -3.911 -3.626 1.00 96.25 109 ILE A O 1
ATOM 868 N N . GLU A 1 110 ? -3.860 -5.405 -2.328 1.00 95.88 110 GLU A N 1
ATOM 869 C CA . GLU A 1 110 ? -5.020 -5.999 -1.677 1.00 95.88 110 GLU A CA 1
ATOM 870 C C . GLU A 1 110 ? -4.889 -5.799 -0.166 1.00 95.88 110 GLU A C 1
ATOM 872 O O . GLU A 1 110 ? -3.792 -5.929 0.387 1.00 95.88 110 GLU A O 1
ATOM 877 N N . VAL A 1 111 ? -5.992 -5.469 0.507 1.00 96.12 111 VAL A N 1
ATOM 878 C CA . VAL A 1 111 ? -5.998 -5.193 1.946 1.00 96.12 111 VAL A CA 1
ATOM 879 C C . VAL A 1 111 ? -7.160 -5.884 2.643 1.00 96.12 111 VAL A C 1
ATOM 881 O O . VAL A 1 111 ? -8.254 -5.997 2.092 1.00 96.12 111 VAL A O 1
ATOM 884 N N . GLU A 1 112 ? -6.931 -6.269 3.892 1.00 95.81 112 GLU A N 1
ATOM 885 C CA . GLU A 1 112 ? -7.969 -6.659 4.840 1.00 95.81 112 GLU A CA 1
ATOM 886 C C . GLU A 1 112 ? -7.969 -5.651 5.995 1.00 95.81 112 GLU A C 1
ATOM 888 O O . GLU A 1 112 ? -6.924 -5.347 6.582 1.00 95.81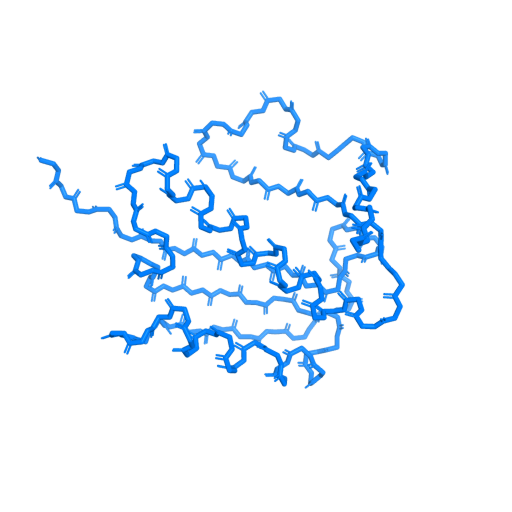 112 GLU A O 1
ATOM 893 N N . ALA A 1 113 ? -9.147 -5.109 6.304 1.00 95.56 113 ALA A N 1
ATOM 894 C CA . ALA A 1 113 ? -9.339 -4.098 7.336 1.00 95.56 113 ALA A CA 1
ATOM 895 C C . ALA A 1 113 ? -10.348 -4.563 8.387 1.00 95.56 113 ALA A C 1
ATOM 897 O O . ALA A 1 113 ? -11.261 -5.337 8.092 1.00 95.56 113 ALA A O 1
ATOM 898 N N . PHE A 1 114 ? -10.176 -4.090 9.618 1.00 92.38 114 PHE A N 1
ATOM 899 C CA . PHE A 1 114 ? -11.080 -4.382 10.723 1.00 92.38 114 PHE A CA 1
ATOM 900 C C . PHE A 1 114 ? -11.979 -3.174 10.993 1.00 92.38 114 PHE A C 1
ATOM 902 O O . PHE A 1 114 ? -11.502 -2.120 11.403 1.00 92.38 114 PHE A O 1
ATOM 909 N N . ALA A 1 115 ? -13.286 -3.340 10.789 1.00 89.12 115 ALA A N 1
ATOM 910 C CA . ALA A 1 115 ? -14.289 -2.364 11.196 1.00 89.12 115 ALA A CA 1
ATOM 911 C C . ALA A 1 115 ? -14.787 -2.708 12.613 1.00 89.12 115 ALA A C 1
ATOM 913 O O . ALA A 1 115 ? -15.353 -3.790 12.799 1.00 89.12 115 ALA A O 1
ATOM 914 N N . PRO A 1 116 ? -14.608 -1.829 13.616 1.00 78.38 116 PRO A N 1
ATOM 915 C CA . PRO A 1 116 ? -15.195 -2.035 14.935 1.00 78.38 116 PRO A CA 1
ATOM 916 C C . PRO A 1 116 ? -16.724 -2.129 14.852 1.00 78.38 116 PRO A C 1
ATOM 918 O O . PRO A 1 116 ? -17.350 -1.488 14.005 1.00 78.38 116 PRO A O 1
ATOM 921 N N . LEU A 1 117 ? -17.332 -2.906 15.753 1.00 75.38 117 LEU A N 1
ATOM 922 C CA . LEU A 1 117 ? -18.788 -2.924 15.908 1.00 75.38 117 LEU A CA 1
ATOM 923 C C . LEU A 1 117 ? -19.277 -1.520 16.300 1.00 75.38 117 LEU A C 1
ATOM 925 O O . LEU A 1 117 ? -18.669 -0.876 17.156 1.00 75.38 117 LEU A O 1
ATOM 929 N N . LYS A 1 118 ? -20.346 -1.061 15.641 1.00 60.25 118 LYS A N 1
ATOM 930 C CA . LYS A 1 118 ? -21.045 0.189 15.968 1.00 60.25 118 LYS A CA 1
ATOM 931 C C . LYS A 1 118 ? -21.888 0.041 17.227 1.00 60.25 118 LYS A C 1
ATOM 933 O O . LYS A 1 118 ? -22.472 -1.052 17.403 1.00 60.25 118 LYS A O 1
#

Organism: NCBI:txid1132637

pLDDT: mean 79.04, std 20.82, range [34.84, 98.0]

Sequence (118 aa):
MSSLTYTTDPTGPGQQASETYHYSQSVILPSGIVKSQIDLAFANVDRVLQSHGLRGWEDVYLWRSYAVGMDEAMQYLVPKIRERVPAHRPVWTALSVPRLGLEKMLIEIEVEAFAPLK

Radius of gyration: 14.43 Å; chains: 1; bounding box: 34×32×38 Å

InterPro domains:
  IPR006175 YjgF/YER057c/UK114 family [PF01042] (27-113)
  IPR035959 RutC-like superfamily [G3DSA:3.30.1330.40] (5-118)
  IPR035959 RutC-like superfamily [SSF55298] (20-115)

Secondary structure (DSSP, 8-state):
-----B---S--GGGS-TTTS-----B---SSHHHHHHHHHHHHHHHHHHTTT--GGGGEEEEEEEETTHHHHHHHHHHHHHHH-SS---EEEEEE-S--SSTT--EEEEEEE-PPP-

Foldseek 3Di:
DDDWDWDCPPPDPCPPDPPDDDDDTDTDDDPVLLLVLVVVQQVVQQVSQVSVVHRGLQQWQAKEKEFQCVVVNVVRVVVVSCVVHVPDDHHYDYDYDNDDPDNSDGMDMDTDGDDDDD